Protein AF-A0A5N4DXA2-F1 (afdb_monomer)

Radius of gyration: 18.46 Å; Cα contacts (8 Å, |Δi|>4): 124; chains: 1; bounding box: 42×21×52 Å

Secondary structure (DSSP, 8-state):
-HHHH--TTSEEEHHHHHHHHHHHTHHHHHTT-GGGGT-S--HHHHHHHHHHTTT-SEEEHHHHHHHHTT--TTTTHHHHHHHHHHHHTPEES---TTT--SSEES--

Mean predicted aligned error: 4.67 Å

Structure (mmCIF, N/CA/C/O backbone):
data_AF-A0A5N4DXA2-F1
#
_entry.id   AF-A0A5N4DXA2-F1
#
loop_
_atom_site.group_PDB
_atom_site.id
_atom_site.type_symbol
_atom_site.label_atom_id
_atom_site.label_alt_id
_atom_site.label_comp_id
_atom_site.label_asym_id
_atom_site.label_entity_id
_atom_site.label_seq_id
_atom_site.pdbx_PDB_ins_code
_atom_site.Cartn_x
_atom_site.Cartn_y
_atom_site.Cartn_z
_atom_site.occupancy
_atom_site.B_iso_or_equiv
_atom_site.auth_seq_id
_atom_site.auth_comp_id
_atom_site.auth_asym_id
_atom_site.auth_atom_id
_atom_site.pdbx_PDB_model_num
ATOM 1 N N . LEU A 1 1 ? -7.668 -7.756 -0.611 1.00 87.31 1 LEU A N 1
ATOM 2 C CA . LEU A 1 1 ? -6.824 -7.215 0.480 1.00 87.31 1 LEU A CA 1
ATOM 3 C C . LEU A 1 1 ? -7.683 -6.768 1.654 1.00 87.31 1 LEU A C 1
ATOM 5 O O . LEU A 1 1 ? -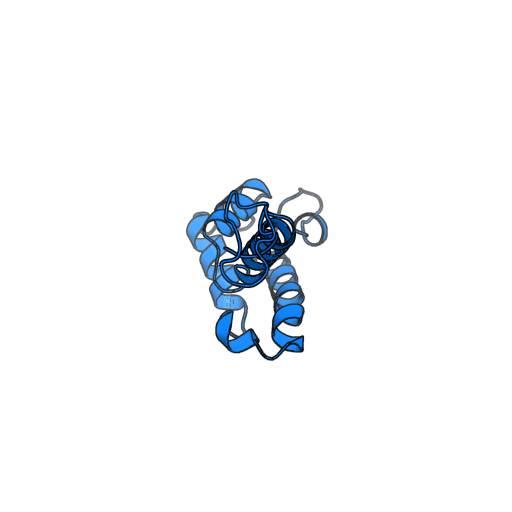7.889 -7.588 2.526 1.00 87.31 1 LEU A O 1
ATOM 9 N N . PHE A 1 2 ? -8.267 -5.562 1.669 1.00 93.38 2 PHE A N 1
ATOM 10 C CA . PHE A 1 2 ? -9.063 -5.097 2.824 1.00 93.38 2 PHE A CA 1
ATOM 11 C C . PHE A 1 2 ? -10.199 -6.058 3.225 1.00 93.38 2 PHE A C 1
ATOM 13 O O . PHE A 1 2 ? -10.338 -6.396 4.393 1.00 93.38 2 PHE A O 1
ATOM 20 N N . LYS A 1 3 ? -10.956 -6.568 2.245 1.00 92.69 3 LYS A N 1
ATOM 21 C CA . LYS A 1 3 ? -12.037 -7.542 2.478 1.00 92.69 3 LYS A CA 1
ATOM 22 C C . LYS A 1 3 ? -11.577 -8.868 3.100 1.00 92.69 3 LYS A C 1
ATOM 24 O O . LYS A 1 3 ? -12.397 -9.535 3.706 1.00 92.69 3 LYS A O 1
ATOM 29 N N . GLU A 1 4 ? -10.296 -9.227 2.977 1.00 92.38 4 GLU A N 1
ATOM 30 C CA . GLU A 1 4 ? -9.751 -10.466 3.558 1.00 92.38 4 GLU A CA 1
ATOM 31 C C . GLU A 1 4 ? -9.571 -10.363 5.076 1.00 92.38 4 GLU A C 1
ATOM 33 O O . GLU A 1 4 ? -9.547 -11.378 5.764 1.00 92.38 4 GLU A O 1
ATOM 38 N N . VAL A 1 5 ? -9.418 -9.140 5.596 1.00 93.50 5 VAL A N 1
ATOM 39 C CA . VAL A 1 5 ? -9.225 -8.889 7.032 1.00 93.50 5 VAL A CA 1
ATOM 40 C C . VAL A 1 5 ? -10.435 -8.236 7.690 1.00 93.50 5 VAL A C 1
ATOM 42 O O . VAL A 1 5 ? -10.525 -8.251 8.913 1.00 93.50 5 VAL A O 1
ATOM 45 N N . ALA A 1 6 ? -11.351 -7.662 6.904 1.00 92.38 6 ALA A N 1
ATOM 46 C CA . ALA A 1 6 ? -12.548 -7.003 7.407 1.00 92.38 6 ALA A CA 1
ATOM 47 C C . ALA A 1 6 ? -13.487 -7.995 8.112 1.00 92.38 6 ALA A C 1
ATOM 49 O O . ALA A 1 6 ? -13.600 -9.161 7.733 1.00 92.38 6 ALA A O 1
ATOM 50 N N . GLY A 1 7 ? -14.169 -7.519 9.153 1.00 86.69 7 GLY A N 1
ATOM 51 C CA . GLY A 1 7 ? -15.165 -8.297 9.879 1.00 86.69 7 GLY A CA 1
ATOM 52 C C . GLY A 1 7 ? -16.472 -8.484 9.093 1.00 86.69 7 GLY A C 1
ATOM 53 O O . GLY A 1 7 ? -16.624 -7.970 7.982 1.00 86.69 7 GLY A O 1
ATOM 54 N N . PRO A 1 8 ? -17.471 -9.161 9.691 1.00 85.31 8 PRO A N 1
ATOM 55 C CA . PRO A 1 8 ? -18.781 -9.394 9.071 1.00 85.31 8 PRO A CA 1
ATOM 56 C C . PRO A 1 8 ? -19.529 -8.118 8.651 1.00 85.31 8 PRO A C 1
ATOM 58 O O . PRO A 1 8 ? -20.432 -8.174 7.823 1.00 85.31 8 PRO A O 1
ATO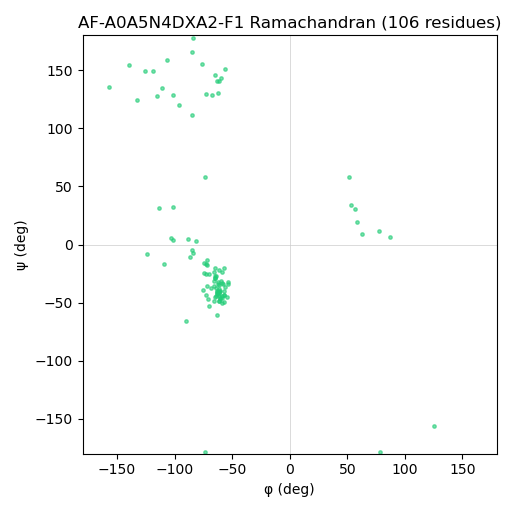M 61 N N . THR A 1 9 ? -19.168 -6.973 9.232 1.00 90.12 9 THR A N 1
ATOM 62 C CA . THR A 1 9 ? -19.742 -5.645 8.969 1.00 90.12 9 THR A CA 1
ATOM 63 C C . THR A 1 9 ? -19.060 -4.896 7.818 1.00 90.12 9 THR A C 1
ATOM 65 O O . THR A 1 9 ? -19.376 -3.733 7.596 1.00 90.12 9 THR A O 1
ATOM 68 N N . GLU A 1 10 ? -18.114 -5.522 7.105 1.00 91.00 10 GLU A N 1
ATOM 69 C CA . GLU A 1 10 ? -17.230 -4.873 6.115 1.00 91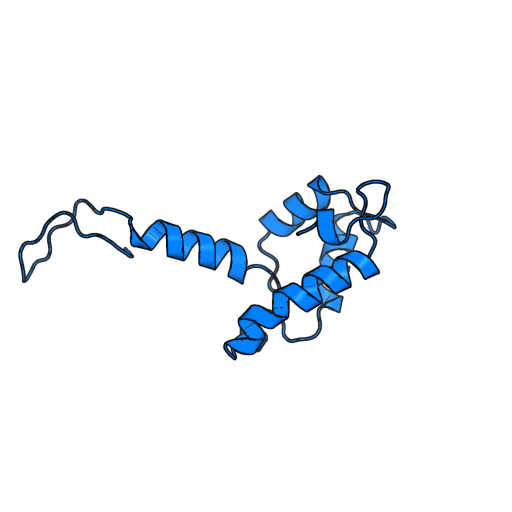.00 10 GLU A CA 1
ATOM 70 C C . GLU A 1 10 ? -16.380 -3.716 6.688 1.00 91.00 10 GLU A C 1
ATOM 72 O O . GLU A 1 10 ? -15.849 -2.885 5.944 1.00 91.00 10 GLU A O 1
ATOM 77 N N . MET A 1 11 ? -16.215 -3.686 8.012 1.00 95.88 11 MET A N 1
ATOM 78 C CA . MET A 1 11 ? -15.367 -2.744 8.743 1.00 95.88 11 MET A CA 1
ATOM 79 C C . MET A 1 11 ? -14.104 -3.451 9.249 1.00 95.88 11 MET A C 1
ATOM 81 O O . MET A 1 11 ? -14.057 -4.679 9.340 1.00 95.88 11 MET A O 1
ATOM 85 N N . CYS A 1 12 ? -13.060 -2.678 9.533 1.00 97.38 12 CYS A N 1
ATOM 86 C CA . CYS A 1 12 ? -11.751 -3.185 9.935 1.00 97.38 12 CYS A CA 1
ATOM 87 C C . CYS A 1 12 ? -11.239 -2.422 11.161 1.00 97.38 12 CYS A C 1
ATOM 89 O O . CYS A 1 12 ? -11.143 -1.194 11.125 1.00 97.38 12 CYS A O 1
ATOM 91 N N . ASP A 1 13 ? -10.911 -3.133 12.236 1.00 97.44 13 ASP A N 1
ATOM 92 C CA . ASP A 1 13 ? -10.283 -2.574 13.433 1.00 97.44 13 ASP A CA 1
ATOM 93 C C . ASP A 1 13 ? -8.746 -2.463 13.294 1.00 97.44 13 ASP A C 1
ATOM 95 O O . ASP A 1 13 ? -8.140 -2.837 12.283 1.00 97.44 13 ASP A O 1
ATOM 99 N N . GLN A 1 14 ? -8.081 -1.915 14.318 1.00 97.81 14 GLN A N 1
ATOM 100 C CA . GLN A 1 14 ? -6.620 -1.744 14.306 1.00 97.81 14 GLN A CA 1
ATOM 101 C C . GLN A 1 14 ? -5.863 -3.071 14.192 1.00 97.81 14 GLN A C 1
ATOM 103 O O . GLN A 1 14 ? -4.803 -3.122 13.566 1.00 97.81 14 GLN A O 1
ATOM 108 N N . ARG A 1 15 ? -6.385 -4.146 14.792 1.00 97.19 15 ARG A N 1
ATOM 109 C CA . ARG A 1 15 ? -5.745 -5.463 14.776 1.00 97.19 15 ARG A CA 1
ATOM 110 C C . ARG A 1 15 ? -5.833 -6.074 13.383 1.00 97.19 15 ARG A C 1
ATOM 112 O O . ARG A 1 15 ? -4.828 -6.562 12.874 1.00 97.19 15 ARG A O 1
ATOM 119 N N . GLN A 1 16 ? -7.008 -6.029 12.768 1.00 97.62 16 GLN A N 1
ATOM 120 C CA . GLN A 1 16 ? -7.265 -6.514 11.416 1.00 97.62 16 GLN A CA 1
ATOM 121 C C . GLN A 1 16 ? -6.421 -5.756 10.386 1.00 97.62 16 GLN A C 1
ATOM 123 O O . GLN A 1 16 ? -5.765 -6.380 9.549 1.00 97.62 16 GLN A O 1
ATOM 128 N N . LEU A 1 17 ? -6.343 -4.424 10.492 1.00 97.75 17 LEU A N 1
ATOM 129 C CA . LEU A 1 17 ? -5.453 -3.635 9.640 1.00 97.75 17 LEU A CA 1
ATOM 130 C C . LEU A 1 17 ? -3.983 -3.991 9.893 1.00 97.75 17 LEU A C 1
ATOM 132 O O . LEU A 1 17 ? -3.207 -4.109 8.949 1.00 97.75 17 LEU A O 1
ATOM 136 N N . GLY A 1 18 ? -3.600 -4.197 11.154 1.00 97.56 18 GLY A N 1
ATOM 137 C CA . GLY A 1 18 ? -2.254 -4.627 11.521 1.00 97.56 18 GLY A CA 1
ATOM 138 C C . GLY A 1 18 ? -1.847 -5.940 10.855 1.00 97.56 18 GLY A C 1
ATOM 139 O O . GLY A 1 18 ? -0.744 -6.015 10.322 1.00 97.56 18 GLY A O 1
ATOM 140 N N . LEU A 1 19 ? -2.741 -6.934 10.812 1.00 96.94 19 LEU A N 1
ATOM 141 C CA . LEU A 1 19 ? -2.510 -8.202 10.108 1.00 96.94 19 LEU A CA 1
ATOM 142 C C . LEU A 1 19 ? -2.287 -7.980 8.608 1.00 96.94 19 LEU A C 1
ATOM 144 O O . LEU A 1 19 ? -1.306 -8.467 8.054 1.00 96.94 19 LEU A O 1
ATOM 148 N N . LEU A 1 20 ? -3.139 -7.172 7.969 1.00 97.25 20 LEU A N 1
ATOM 149 C CA . LEU A 1 20 ? -2.995 -6.841 6.551 1.00 97.25 20 LEU A CA 1
ATOM 150 C C . LEU A 1 20 ? -1.629 -6.211 6.246 1.00 97.25 20 LEU A C 1
ATOM 152 O O . LEU A 1 20 ? -0.951 -6.620 5.305 1.00 97.25 20 LEU A O 1
ATOM 156 N N . LEU A 1 21 ? -1.239 -5.196 7.022 1.00 97.44 21 LEU A N 1
ATOM 157 C CA . LEU A 1 21 ? 0.014 -4.475 6.806 1.00 97.44 21 LEU A CA 1
ATOM 158 C C . LEU A 1 21 ? 1.227 -5.355 7.118 1.00 97.44 21 LEU A C 1
ATOM 160 O O . LEU A 1 21 ? 2.230 -5.290 6.408 1.00 97.44 21 LEU A O 1
ATOM 164 N N . HIS A 1 22 ? 1.132 -6.190 8.155 1.00 96.81 22 HIS A N 1
ATOM 165 C CA . HIS A 1 22 ? 2.173 -7.147 8.511 1.00 96.81 22 HIS A CA 1
ATOM 166 C C . HIS A 1 22 ? 2.424 -8.159 7.388 1.00 96.81 22 HIS A C 1
ATOM 168 O O . HIS A 1 22 ? 3.578 -8.479 7.100 1.00 96.81 22 HIS A O 1
ATOM 174 N N . ASP A 1 23 ? 1.374 -8.645 6.733 1.00 96.25 23 ASP A N 1
ATOM 175 C CA . ASP A 1 23 ? 1.520 -9.597 5.634 1.00 96.25 23 ASP A CA 1
ATOM 176 C C . ASP A 1 23 ? 2.004 -8.899 4.357 1.00 96.25 23 ASP A C 1
ATOM 178 O O . ASP A 1 23 ? 2.894 -9.403 3.668 1.00 96.25 23 ASP A O 1
ATOM 182 N N . ALA A 1 24 ? 1.507 -7.690 4.079 1.00 96.25 24 ALA A N 1
ATOM 183 C CA . ALA A 1 24 ? 1.938 -6.896 2.932 1.00 96.25 24 ALA A CA 1
ATOM 184 C C . ALA A 1 24 ? 3.438 -6.551 2.983 1.00 96.25 24 ALA A C 1
ATOM 186 O O . ALA A 1 24 ? 4.120 -6.631 1.960 1.00 96.25 24 ALA A O 1
ATOM 187 N N . ILE A 1 25 ? 3.979 -6.219 4.163 1.00 96.56 25 ILE A N 1
ATOM 188 C CA . ILE A 1 25 ? 5.395 -5.848 4.312 1.00 96.56 25 ILE A CA 1
ATOM 189 C C . ILE A 1 25 ? 6.352 -7.044 4.149 1.00 96.56 25 ILE A C 1
ATOM 191 O O . ILE A 1 25 ? 7.554 -6.849 3.949 1.00 96.56 25 ILE A O 1
ATOM 195 N N . GLN A 1 26 ? 5.855 -8.288 4.167 1.00 96.62 26 GLN A N 1
ATOM 196 C CA . GLN A 1 26 ? 6.709 -9.458 3.931 1.00 96.62 26 GLN A CA 1
ATOM 197 C C . GLN A 1 26 ? 7.278 -9.489 2.508 1.00 96.62 26 GLN A C 1
ATOM 199 O O . GLN A 1 26 ? 8.386 -9.985 2.318 1.00 96.62 26 GLN A O 1
ATOM 204 N N . ILE A 1 27 ? 6.576 -8.918 1.523 1.00 96.50 27 ILE A N 1
ATOM 205 C CA . ILE A 1 27 ? 7.037 -8.864 0.128 1.00 96.50 27 ILE A CA 1
ATOM 206 C C . ILE A 1 27 ? 8.336 -8.048 0.003 1.00 96.50 27 ILE A C 1
ATOM 208 O O . ILE A 1 27 ? 9.359 -8.631 -0.362 1.00 96.50 27 ILE A O 1
ATOM 212 N N . PRO A 1 28 ? 8.375 -6.746 0.354 1.00 96.88 28 PRO A N 1
ATOM 213 C CA . PRO A 1 28 ? 9.620 -5.983 0.299 1.00 96.88 28 PRO A CA 1
ATOM 214 C C . PRO A 1 28 ? 10.674 -6.497 1.289 1.00 96.88 28 PRO A C 1
ATOM 216 O O . PRO A 1 28 ? 11.871 -6.376 1.034 1.00 96.88 28 PRO A O 1
ATOM 219 N N . ARG A 1 29 ? 10.270 -7.124 2.402 1.00 96.69 29 ARG A N 1
ATOM 220 C CA . ARG A 1 29 ? 11.209 -7.794 3.312 1.00 96.69 29 ARG A CA 1
ATOM 221 C C . ARG A 1 29 ? 11.935 -8.957 2.655 1.00 96.69 29 ARG A C 1
ATOM 223 O O . ARG A 1 29 ? 13.144 -9.070 2.839 1.00 96.69 29 ARG A O 1
ATOM 230 N N . GLN A 1 30 ? 11.238 -9.778 1.876 1.00 97.12 30 GLN A N 1
ATOM 231 C CA . GLN A 1 30 ? 11.849 -10.893 1.157 1.00 97.12 30 GLN A CA 1
ATOM 232 C C . GLN A 1 30 ? 12.866 -10.419 0.107 1.00 97.12 30 GLN A C 1
ATOM 234 O O . GLN A 1 30 ? 13.823 -11.132 -0.184 1.00 97.12 30 GLN A O 1
ATOM 239 N N . LEU A 1 31 ? 12.690 -9.204 -0.416 1.00 96.56 31 LEU A N 1
ATOM 240 C CA . LEU A 1 31 ? 13.613 -8.555 -1.350 1.00 96.56 31 LEU A CA 1
ATOM 241 C C . LEU A 1 31 ? 14.771 -7.817 -0.651 1.00 96.56 31 LEU A C 1
ATOM 243 O O . LEU A 1 31 ? 15.659 -7.301 -1.319 1.00 96.56 31 LEU A O 1
ATOM 247 N N . GLY A 1 32 ? 14.782 -7.759 0.685 1.00 97.00 32 GLY A N 1
ATOM 248 C CA . GLY A 1 32 ? 15.784 -7.014 1.453 1.00 97.00 32 GLY A CA 1
ATOM 249 C C . GLY A 1 32 ? 15.557 -5.498 1.493 1.00 97.00 32 GLY A C 1
ATOM 250 O O . GLY A 1 32 ? 16.422 -4.766 1.966 1.00 97.00 32 GLY A O 1
ATOM 251 N N . GLU A 1 33 ? 14.394 -5.011 1.059 1.00 96.56 33 GLU A N 1
ATOM 252 C CA . GLU A 1 33 ? 14.092 -3.578 0.937 1.00 96.56 33 GLU A CA 1
ATOM 253 C C . GLU A 1 33 ? 13.227 -3.029 2.083 1.00 96.56 33 GLU A C 1
ATOM 255 O O . GLU A 1 33 ? 12.876 -1.853 2.094 1.00 96.56 33 GLU A O 1
ATOM 260 N N . VAL A 1 34 ? 12.892 -3.839 3.094 1.00 96.44 34 VAL A N 1
ATOM 261 C CA . VAL A 1 34 ? 11.974 -3.447 4.189 1.00 96.44 34 VAL A CA 1
ATOM 262 C C . VAL A 1 34 ? 12.363 -2.151 4.910 1.00 96.44 34 VAL A C 1
ATOM 264 O O . VAL A 1 34 ? 11.490 -1.395 5.335 1.00 96.44 34 VAL A O 1
ATOM 267 N N . ALA A 1 35 ? 13.661 -1.858 5.024 1.00 95.06 35 ALA A N 1
ATOM 268 C CA . ALA A 1 35 ? 14.148 -0.624 5.639 1.00 95.06 35 ALA A CA 1
ATOM 269 C C . ALA A 1 35 ? 13.690 0.631 4.875 1.00 95.06 35 ALA A C 1
ATOM 271 O O . ALA A 1 35 ? 13.419 1.657 5.496 1.00 95.06 35 ALA A O 1
ATOM 272 N N . ALA A 1 36 ? 13.533 0.535 3.551 1.00 94.19 36 ALA A N 1
ATOM 273 C CA . ALA A 1 36 ? 13.005 1.612 2.725 1.00 94.19 36 ALA A CA 1
ATOM 274 C C . ALA A 1 36 ? 11.497 1.818 2.920 1.00 94.19 36 ALA A C 1
ATOM 276 O O . ALA A 1 36 ? 11.003 2.885 2.589 1.00 94.19 36 ALA A O 1
ATOM 277 N N . PHE A 1 37 ? 10.762 0.859 3.493 1.00 95.62 37 PHE A N 1
ATOM 278 C CA . PHE A 1 37 ? 9.297 0.893 3.613 1.00 95.62 37 PHE A CA 1
ATOM 279 C C . PHE A 1 37 ? 8.807 1.009 5.066 1.00 95.62 37 PHE A C 1
ATOM 281 O O . PHE A 1 37 ? 7.742 0.518 5.425 1.00 95.62 37 PHE A O 1
ATOM 288 N N . GLY A 1 38 ? 9.581 1.679 5.926 1.00 90.12 38 GLY A N 1
ATOM 289 C CA . GLY A 1 38 ? 9.201 1.925 7.324 1.00 90.12 38 GLY A CA 1
ATOM 290 C C . GLY A 1 38 ? 9.586 0.808 8.300 1.00 90.12 38 GLY A C 1
ATOM 291 O O . GLY A 1 38 ? 9.259 0.894 9.482 1.00 90.12 38 GLY A O 1
ATOM 292 N N . GLY A 1 39 ? 10.330 -0.201 7.838 1.00 93.62 39 GLY A N 1
ATOM 293 C CA . GLY A 1 39 ? 10.794 -1.308 8.670 1.00 93.62 39 GLY A CA 1
ATOM 294 C C . GLY A 1 39 ? 9.712 -2.356 8.948 1.00 93.62 39 GLY A C 1
ATOM 295 O O . GLY A 1 39 ? 8.587 -2.276 8.467 1.00 93.62 39 GLY A O 1
ATOM 296 N N . SER A 1 40 ? 10.063 -3.379 9.732 1.00 91.31 40 SER A N 1
ATOM 297 C CA . SER A 1 40 ? 9.157 -4.504 10.020 1.00 91.31 40 SER A CA 1
ATOM 298 C C . SER A 1 40 ? 8.031 -4.158 11.001 1.00 91.31 40 SER A C 1
ATOM 300 O O . SER A 1 40 ? 7.081 -4.926 11.128 1.00 91.31 40 SER A O 1
ATOM 302 N N . ASN A 1 41 ? 8.141 -3.044 11.735 1.00 94.25 41 ASN A N 1
ATOM 303 C CA . ASN A 1 41 ? 7.111 -2.632 12.684 1.00 94.25 41 ASN A CA 1
ATOM 304 C C . ASN A 1 41 ? 6.005 -1.845 11.967 1.00 94.25 41 ASN A C 1
ATOM 306 O O . ASN A 1 41 ? 6.213 -0.706 11.551 1.00 94.25 41 ASN A O 1
ATOM 310 N N . ILE A 1 42 ? 4.812 -2.434 11.885 1.00 96.75 42 ILE A N 1
ATOM 311 C CA . ILE A 1 42 ? 3.652 -1.836 11.215 1.00 96.75 42 ILE A CA 1
ATOM 312 C C . ILE A 1 42 ? 2.823 -0.909 12.111 1.00 96.75 42 ILE A C 1
ATOM 314 O O . ILE A 1 42 ? 1.973 -0.175 11.604 1.00 96.75 42 ILE A O 1
ATOM 318 N N . GLU A 1 43 ? 3.067 -0.885 13.425 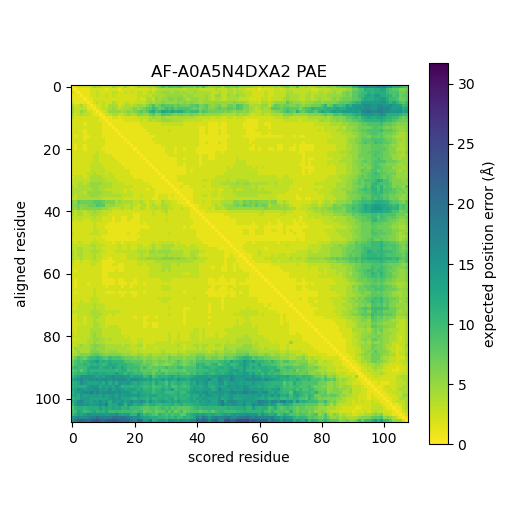1.00 96.94 43 GLU A N 1
ATOM 319 C CA . GLU A 1 43 ? 2.259 -0.114 14.379 1.00 96.94 43 GLU A CA 1
ATOM 320 C C . GLU A 1 43 ? 2.182 1.387 14.057 1.00 96.94 43 GLU A C 1
ATOM 322 O O . GLU A 1 43 ? 1.087 1.952 14.162 1.00 96.94 43 GLU A O 1
ATOM 327 N N . PRO A 1 44 ? 3.267 2.067 13.620 1.00 97.50 44 PRO A N 1
ATOM 328 C CA . PRO A 1 44 ? 3.178 3.471 13.225 1.00 97.50 44 PRO A CA 1
ATOM 329 C C . PRO A 1 44 ? 2.235 3.687 12.035 1.00 97.50 44 PRO A C 1
ATOM 331 O O . PRO A 1 44 ? 1.537 4.698 11.980 1.00 97.50 44 PRO A O 1
ATOM 334 N N . SER A 1 45 ? 2.170 2.724 11.110 1.00 97.56 45 SER A N 1
ATOM 335 C CA . SER A 1 45 ? 1.295 2.794 9.934 1.00 97.56 45 SER A CA 1
ATOM 336 C C . SER A 1 45 ? -0.171 2.581 10.303 1.00 97.56 45 SER A C 1
ATOM 338 O O . SER A 1 45 ? -1.023 3.352 9.864 1.00 97.56 45 SER A O 1
ATOM 340 N N . VAL A 1 46 ? -0.463 1.602 11.168 1.00 98.06 46 VAL A N 1
ATOM 341 C CA . VAL A 1 46 ? -1.817 1.393 11.713 1.00 98.06 46 VAL A CA 1
ATOM 342 C C . VAL A 1 46 ? -2.283 2.648 12.443 1.00 98.06 46 VAL A C 1
ATOM 344 O O . VAL A 1 46 ? -3.352 3.180 12.150 1.00 98.06 46 VAL A O 1
ATOM 347 N N . ARG A 1 47 ? -1.449 3.181 13.342 1.00 98.00 47 ARG A N 1
ATOM 348 C CA . ARG A 1 47 ? -1.763 4.396 14.100 1.00 98.00 47 ARG A CA 1
ATOM 349 C C . ARG A 1 47 ? -2.018 5.587 13.181 1.00 98.00 47 ARG A C 1
ATOM 351 O O . ARG A 1 47 ? -2.992 6.301 13.390 1.00 98.00 47 ARG A O 1
ATOM 358 N N . SER A 1 48 ? -1.186 5.774 12.156 1.00 97.88 48 SER A N 1
ATOM 359 C CA . SER A 1 48 ? -1.362 6.833 11.158 1.00 97.88 48 SER A CA 1
ATOM 360 C C . SER A 1 48 ? -2.712 6.723 10.439 1.00 97.88 48 SER A C 1
ATOM 362 O O . SER A 1 48 ? -3.430 7.718 10.346 1.00 97.88 48 SER A O 1
ATOM 364 N N . CYS A 1 49 ? -3.099 5.521 10.001 1.00 98.00 49 CYS A N 1
ATOM 365 C CA . CYS A 1 49 ? -4.384 5.291 9.338 1.00 98.00 49 CYS A CA 1
ATOM 366 C C . CYS A 1 49 ? -5.572 5.645 10.244 1.00 98.00 49 CYS A C 1
ATOM 368 O O . CYS A 1 49 ? -6.489 6.357 9.834 1.00 98.00 49 CYS A O 1
ATOM 370 N N . PHE A 1 50 ? -5.540 5.215 11.505 1.00 98.25 50 PHE A N 1
ATOM 371 C CA . PHE A 1 50 ? -6.623 5.478 12.453 1.00 98.25 50 PHE A CA 1
ATOM 372 C C . PHE A 1 50 ? -6.684 6.940 12.904 1.00 98.25 50 PHE A C 1
ATOM 374 O O . PHE A 1 50 ? -7.775 7.493 13.040 1.00 98.25 50 PHE A O 1
ATOM 381 N N . GLN A 1 51 ? -5.537 7.607 13.056 1.00 97.69 51 GLN A N 1
ATOM 382 C CA . GLN A 1 51 ? -5.481 9.039 13.360 1.00 97.69 51 GLN A CA 1
ATOM 383 C C . GLN A 1 51 ? -6.127 9.885 12.259 1.00 97.69 51 GLN A C 1
ATOM 385 O O . GLN A 1 51 ? -6.862 10.819 12.571 1.00 97.69 51 GLN A O 1
ATOM 390 N N . GLN A 1 52 ? -5.924 9.536 10.984 1.00 96.38 52 GLN A N 1
ATOM 391 C CA . GLN A 1 52 ? -6.589 10.223 9.869 1.00 96.38 52 GLN A CA 1
ATOM 392 C C . GLN A 1 52 ? -8.106 10.021 9.846 1.00 96.38 52 GLN A C 1
ATOM 394 O O . GLN A 1 52 ? -8.834 10.861 9.325 1.00 96.38 52 GLN A O 1
ATOM 399 N N . ASN A 1 53 ? -8.584 8.942 10.460 1.00 96.88 53 ASN A N 1
ATOM 400 C CA . ASN A 1 53 ? -9.998 8.603 10.565 1.00 96.88 53 ASN A CA 1
ATOM 401 C C . ASN A 1 53 ? -10.579 8.958 11.942 1.00 96.88 53 ASN A C 1
ATOM 403 O O . ASN A 1 53 ? -11.483 8.286 12.435 1.00 96.88 53 ASN A O 1
ATOM 407 N N . ASN A 1 54 ? -10.070 10.025 12.570 1.00 96.50 54 ASN A N 1
ATOM 408 C CA . ASN A 1 54 ? -10.527 10.551 13.862 1.00 96.50 54 ASN A CA 1
ATOM 409 C C . ASN A 1 54 ? -10.494 9.527 15.011 1.00 96.50 54 ASN A C 1
ATOM 411 O O . ASN A 1 54 ? -11.304 9.605 15.932 1.00 96.50 54 ASN A O 1
ATOM 415 N N . ASN A 1 55 ? -9.567 8.566 14.966 1.00 96.44 55 ASN A N 1
ATOM 416 C CA . ASN A 1 55 ? -9.422 7.490 15.952 1.00 96.44 55 ASN A CA 1
ATOM 417 C C . ASN A 1 55 ? -10.722 6.703 16.201 1.00 96.44 55 ASN A C 1
ATOM 419 O O . ASN A 1 55 ? -10.978 6.260 17.322 1.00 96.44 55 ASN A O 1
ATOM 423 N N . LYS A 1 56 ? -11.547 6.528 15.162 1.00 95.75 56 LYS A N 1
ATOM 424 C CA . LYS A 1 56 ? -12.692 5.611 15.209 1.00 95.75 56 LYS A CA 1
ATOM 425 C C . LYS A 1 56 ? -12.229 4.195 15.584 1.00 95.75 56 LYS A C 1
ATOM 427 O O . LYS A 1 56 ? -11.105 3.825 15.255 1.00 95.75 56 LYS A O 1
ATOM 432 N N . PRO A 1 57 ? -13.073 3.384 16.239 1.00 96.06 57 PRO A N 1
ATOM 433 C CA . PRO A 1 57 ? -12.711 2.009 16.591 1.00 96.06 57 PRO A CA 1
ATOM 434 C C . PRO A 1 57 ? -12.504 1.116 15.359 1.00 96.06 57 PRO A C 1
ATOM 436 O O . PRO A 1 57 ? -11.690 0.199 15.400 1.00 96.06 57 PRO A O 1
ATOM 439 N N . GLU A 1 58 ? -13.198 1.418 14.262 1.00 97.25 58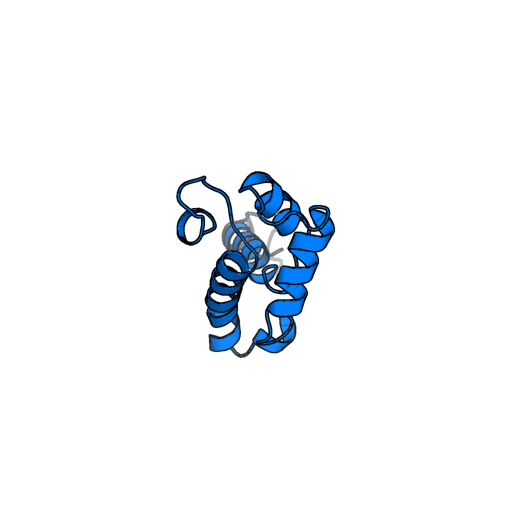 GLU A N 1
ATOM 440 C CA . GLU A 1 58 ? -13.129 0.686 13.002 1.00 97.25 58 GLU A CA 1
ATOM 441 C C . GLU A 1 58 ? -13.151 1.662 11.820 1.00 97.25 58 GLU A C 1
ATOM 443 O O . GLU A 1 58 ? -13.692 2.770 11.922 1.00 97.25 58 GLU A O 1
ATOM 448 N N . ILE A 1 59 ? -12.589 1.231 10.693 1.00 97.38 59 ILE A N 1
ATOM 449 C CA . ILE A 1 59 ? -12.592 1.959 9.423 1.00 97.38 59 ILE A CA 1
ATOM 450 C C . ILE A 1 59 ? -13.311 1.156 8.340 1.00 97.38 59 ILE A C 1
ATOM 452 O O . ILE A 1 59 ? -13.289 -0.074 8.330 1.00 97.38 59 ILE A O 1
ATOM 456 N N . SER A 1 60 ? -13.924 1.863 7.402 1.00 97.00 60 SER A N 1
ATOM 457 C CA . SER A 1 60 ? -14.512 1.309 6.183 1.00 97.00 60 SER A CA 1
ATOM 458 C C . SER A 1 60 ? -13.473 1.152 5.068 1.00 97.00 60 SER A C 1
ATOM 460 O O . SER A 1 60 ? -12.402 1.766 5.081 1.00 97.00 60 SER A O 1
ATOM 462 N N . VAL A 1 61 ? -13.819 0.395 4.022 1.00 96.88 6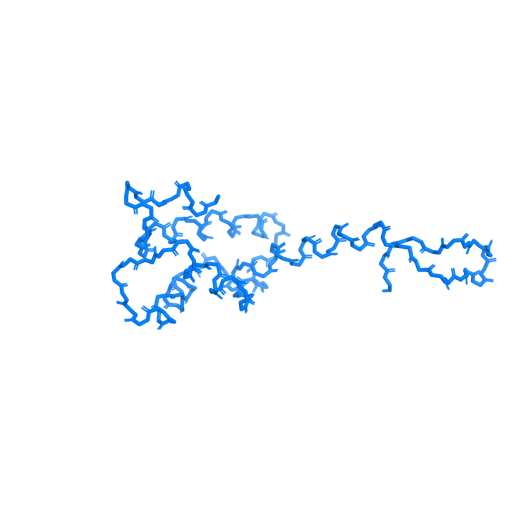1 VAL A N 1
ATOM 463 C CA . VAL A 1 61 ? -12.966 0.263 2.826 1.00 96.88 61 VAL A CA 1
ATOM 464 C C . VAL A 1 61 ? -12.663 1.612 2.162 1.00 96.88 61 VAL A C 1
ATOM 466 O O . VAL A 1 61 ? -11.573 1.806 1.629 1.00 96.88 61 VAL A O 1
ATOM 469 N N . LYS A 1 62 ? -13.606 2.562 2.203 1.00 96.75 62 LYS A N 1
ATOM 470 C CA . LYS A 1 62 ? -13.426 3.893 1.614 1.00 96.75 62 LYS A CA 1
ATOM 471 C C . LYS A 1 62 ? -12.341 4.672 2.357 1.00 96.75 62 LYS A C 1
ATOM 473 O O . LYS A 1 62 ? -11.429 5.188 1.726 1.00 96.75 62 LYS A O 1
ATOM 478 N N . GLU A 1 63 ? -12.419 4.689 3.683 1.00 97.62 63 GLU A N 1
ATOM 479 C CA . GLU A 1 63 ? -11.443 5.342 4.561 1.00 97.62 63 GLU A CA 1
ATOM 480 C C . GLU A 1 63 ? -10.044 4.724 4.416 1.00 97.62 63 GLU A C 1
ATOM 482 O O . GLU A 1 63 ? -9.045 5.440 4.357 1.00 97.62 63 GLU A O 1
ATOM 487 N N . PHE A 1 64 ? -9.966 3.399 4.260 1.00 97.38 64 PHE A N 1
ATOM 488 C CA . PHE A 1 64 ? -8.713 2.716 3.942 1.00 97.38 64 PHE A CA 1
ATOM 489 C C . PHE A 1 64 ? -8.145 3.120 2.571 1.00 97.38 64 PHE A C 1
ATOM 491 O O . PHE A 1 64 ? -6.946 3.371 2.450 1.00 97.38 64 PHE A O 1
ATOM 498 N N . ILE A 1 65 ? -8.983 3.204 1.530 1.00 96.94 65 ILE A N 1
ATOM 499 C CA . ILE A 1 65 ? -8.555 3.646 0.192 1.00 96.94 65 ILE A CA 1
ATOM 500 C C . ILE A 1 65 ? -8.072 5.098 0.228 1.00 96.94 65 ILE A C 1
ATOM 502 O O . ILE A 1 65 ? -7.059 5.416 -0.395 1.00 96.94 65 ILE A O 1
ATOM 506 N N . ASP A 1 66 ? -8.767 5.970 0.955 1.00 97.75 66 ASP A N 1
ATOM 507 C CA . ASP A 1 66 ? -8.371 7.369 1.097 1.00 97.75 66 ASP A CA 1
ATOM 508 C C . ASP A 1 66 ? -7.013 7.497 1.812 1.00 97.75 66 ASP A C 1
ATOM 510 O O . ASP A 1 66 ? -6.173 8.275 1.364 1.00 97.75 66 ASP A O 1
ATOM 514 N N . TRP A 1 67 ? -6.725 6.655 2.813 1.00 97.56 67 TRP A N 1
ATOM 515 C CA . TRP A 1 67 ? -5.384 6.546 3.406 1.00 97.56 67 TRP A CA 1
ATOM 516 C C . TRP A 1 67 ? -4.335 6.015 2.411 1.00 97.56 67 TRP A C 1
ATOM 518 O O . TRP A 1 67 ? -3.259 6.594 2.282 1.00 97.56 67 TRP A O 1
ATOM 528 N N . MET A 1 68 ? -4.646 4.962 1.646 1.00 97.31 68 MET A N 1
ATOM 529 C CA . MET A 1 68 ? -3.741 4.392 0.631 1.00 97.31 68 MET A CA 1
ATOM 530 C C . MET A 1 68 ? -3.353 5.392 -0.467 1.00 97.31 68 MET A C 1
ATOM 532 O O . MET A 1 68 ? -2.242 5.324 -0.991 1.00 97.31 68 MET A O 1
ATOM 536 N N . ARG A 1 69 ? -4.242 6.332 -0.814 1.00 96.69 69 ARG A N 1
ATOM 537 C CA . ARG A 1 69 ? -3.969 7.402 -1.793 1.00 96.69 69 ARG A CA 1
ATOM 538 C C . ARG A 1 69 ? -2.891 8.381 -1.343 1.00 96.69 69 ARG A C 1
ATOM 540 O O . ARG A 1 69 ? -2.314 9.053 -2.189 1.00 96.69 69 ARG A O 1
ATOM 547 N N . LEU A 1 70 ? -2.616 8.453 -0.044 1.00 97.12 70 LEU A N 1
ATOM 548 C CA . LEU A 1 70 ? -1.509 9.238 0.498 1.00 97.12 70 LEU A CA 1
ATOM 549 C C . LEU A 1 70 ? -0.168 8.503 0.402 1.00 97.12 70 LEU A C 1
ATOM 551 O O . LEU A 1 70 ? 0.834 9.026 0.876 1.00 97.12 70 LEU A O 1
ATOM 555 N N . GLU A 1 71 ? -0.159 7.306 -0.193 1.00 96.75 71 GLU A N 1
ATOM 556 C CA . GLU A 1 71 ? 1.026 6.476 -0.396 1.00 96.75 71 GLU A CA 1
ATOM 557 C C . GLU A 1 71 ? 1.833 6.276 0.902 1.00 96.75 71 GLU A C 1
ATOM 559 O O . GLU A 1 71 ? 3.010 6.633 0.974 1.00 96.75 71 GLU A O 1
ATOM 564 N N . PRO A 1 72 ? 1.219 5.714 1.962 1.00 96.88 72 PRO A N 1
ATOM 565 C CA . PRO A 1 72 ? 1.896 5.541 3.240 1.00 96.88 72 PRO A CA 1
ATOM 566 C C . PRO A 1 72 ? 3.133 4.654 3.072 1.00 96.88 72 PRO A C 1
ATOM 568 O O . PRO A 1 72 ? 3.111 3.681 2.317 1.00 96.88 72 PRO A O 1
ATOM 571 N N . GLN A 1 73 ? 4.207 4.963 3.804 1.00 95.88 73 GLN A N 1
ATOM 572 C CA . GLN A 1 73 ? 5.535 4.370 3.584 1.00 95.88 73 GLN A CA 1
ATOM 573 C C . GLN A 1 73 ? 5.552 2.831 3.588 1.00 95.88 73 GLN A C 1
ATOM 575 O O . GLN A 1 73 ? 6.302 2.223 2.832 1.00 95.88 73 GLN A O 1
ATOM 580 N N . SER A 1 74 ? 4.707 2.193 4.399 1.00 95.75 74 SER A N 1
ATOM 581 C CA . SER A 1 74 ? 4.580 0.729 4.474 1.00 95.75 74 SER A CA 1
ATOM 582 C C . SER A 1 74 ? 3.901 0.088 3.261 1.00 95.75 74 SER A C 1
ATOM 584 O O . SER A 1 74 ? 4.049 -1.112 3.040 1.00 95.75 74 SER A O 1
ATOM 586 N N . MET A 1 75 ? 3.180 0.872 2.456 1.00 97.06 75 MET A N 1
ATOM 587 C CA . MET A 1 75 ? 2.402 0.393 1.312 1.00 97.06 75 MET A CA 1
ATOM 588 C C . MET A 1 75 ? 2.769 1.055 -0.017 1.00 97.06 75 MET A C 1
ATOM 590 O O . MET A 1 75 ? 2.296 0.585 -1.046 1.00 97.06 75 MET A O 1
ATOM 594 N N . VAL A 1 76 ? 3.609 2.099 -0.035 1.00 97.25 76 VAL A N 1
ATOM 595 C CA . VAL A 1 76 ? 3.995 2.838 -1.258 1.00 97.25 76 VAL A CA 1
ATOM 596 C C . VAL A 1 76 ? 4.666 1.961 -2.323 1.00 97.25 76 VAL A C 1
ATOM 598 O O . VAL A 1 76 ? 4.567 2.252 -3.513 1.00 97.25 76 VAL A O 1
ATOM 601 N N . TRP A 1 77 ? 5.272 0.836 -1.935 1.00 96.69 77 TRP A N 1
ATOM 602 C CA . TRP A 1 77 ? 5.836 -0.138 -2.875 1.00 96.69 77 TRP A CA 1
ATOM 603 C C . TRP A 1 77 ? 4.791 -0.695 -3.853 1.00 96.69 77 TRP A C 1
ATOM 605 O O . TRP A 1 77 ? 5.110 -0.951 -5.010 1.00 96.69 77 TRP A O 1
ATOM 615 N N . LEU A 1 78 ? 3.535 -0.848 -3.426 1.00 96.31 78 LEU A N 1
ATOM 616 C CA . LEU A 1 78 ? 2.469 -1.423 -4.245 1.00 96.31 78 LEU A CA 1
ATOM 617 C C . LEU A 1 78 ? 2.034 -0.498 -5.403 1.00 96.31 78 LEU A C 1
ATOM 619 O O . LEU A 1 78 ? 2.048 -0.948 -6.552 1.00 96.31 78 LEU A O 1
ATOM 623 N N . PRO A 1 79 ? 1.672 0.785 -5.178 1.00 95.69 79 PRO A N 1
ATOM 624 C CA . PRO A 1 79 ? 1.394 1.703 -6.277 1.00 95.69 79 PRO A CA 1
ATOM 625 C C . PRO A 1 79 ? 2.641 1.995 -7.122 1.00 95.69 79 PRO A C 1
ATOM 627 O O . PRO A 1 79 ? 2.509 2.166 -8.335 1.00 95.69 79 PRO A O 1
ATOM 630 N N . VAL A 1 80 ? 3.849 1.996 -6.538 1.00 94.38 80 VAL A N 1
ATOM 631 C CA . VAL A 1 80 ? 5.102 2.086 -7.310 1.00 94.38 80 VAL A CA 1
ATOM 632 C C . VAL A 1 80 ? 5.240 0.896 -8.256 1.00 94.38 80 VAL A C 1
ATOM 634 O O . VAL A 1 80 ? 5.459 1.108 -9.446 1.00 94.38 80 VAL A O 1
ATOM 637 N N . LEU A 1 81 ? 5.035 -0.334 -7.778 1.00 94.69 81 LEU A N 1
ATOM 638 C CA . LEU A 1 81 ? 5.075 -1.542 -8.605 1.00 94.69 81 LEU A CA 1
ATOM 639 C C . LEU A 1 81 ? 4.072 -1.464 -9.762 1.00 94.69 81 LEU A C 1
ATOM 641 O O . LEU A 1 81 ? 4.419 -1.767 -10.901 1.00 94.69 81 LEU A O 1
ATOM 645 N N . HIS A 1 82 ? 2.852 -0.990 -9.499 1.00 94.12 82 HIS A N 1
ATOM 646 C CA . HIS A 1 82 ? 1.860 -0.777 -10.552 1.00 94.12 82 HIS A CA 1
ATOM 647 C C . HIS A 1 82 ? 2.331 0.248 -11.598 1.00 94.12 82 HIS A C 1
ATOM 649 O O . HIS A 1 82 ? 2.168 0.023 -12.797 1.00 94.12 82 HIS A O 1
ATOM 655 N N . ARG A 1 83 ? 2.943 1.367 -11.178 1.00 93.81 83 ARG A N 1
ATOM 656 C CA . ARG A 1 83 ? 3.519 2.352 -12.113 1.00 93.81 83 ARG A CA 1
ATOM 657 C C . ARG A 1 83 ? 4.661 1.766 -12.936 1.00 93.81 83 ARG A C 1
ATOM 659 O O . ARG A 1 83 ? 4.731 2.037 -14.130 1.00 93.81 83 ARG A O 1
ATOM 666 N N . VAL A 1 84 ? 5.528 0.969 -12.313 1.00 92.31 84 VAL A N 1
ATOM 667 C CA . VAL A 1 84 ? 6.646 0.295 -12.986 1.00 92.31 84 VAL A CA 1
ATOM 668 C C . VAL A 1 84 ? 6.119 -0.664 -14.055 1.00 92.31 84 VAL A C 1
ATOM 670 O O . VAL A 1 84 ? 6.529 -0.564 -15.208 1.00 92.31 84 VAL A O 1
ATOM 673 N N . ALA A 1 85 ? 5.144 -1.509 -13.713 1.00 92.56 85 ALA A N 1
ATOM 674 C CA . ALA A 1 85 ? 4.509 -2.423 -14.663 1.00 92.56 85 ALA A CA 1
ATOM 675 C C . ALA A 1 85 ? 3.810 -1.67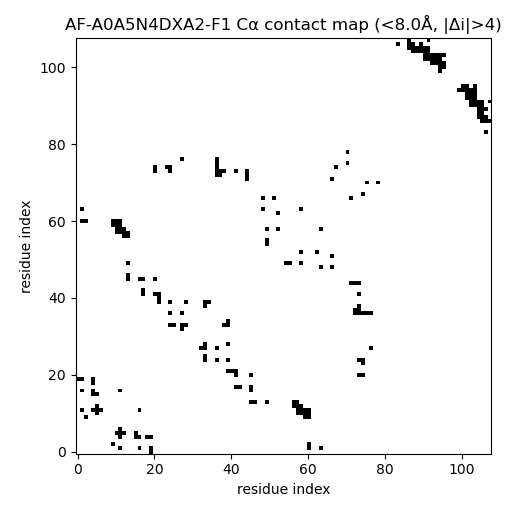8 -15.817 1.00 92.56 85 ALA A C 1
ATOM 677 O O . ALA A 1 85 ? 3.915 -2.069 -16.977 1.00 92.56 85 ALA A O 1
ATOM 678 N N . ALA A 1 86 ? 3.129 -0.564 -15.528 1.00 90.75 86 ALA A N 1
ATOM 679 C CA . ALA A 1 86 ? 2.497 0.253 -16.564 1.00 90.75 86 ALA A CA 1
ATOM 680 C C . ALA A 1 86 ? 3.524 0.918 -17.503 1.00 90.75 86 ALA A C 1
ATOM 682 O O . ALA A 1 86 ? 3.272 1.053 -18.700 1.00 90.75 86 ALA A O 1
ATOM 683 N N . ALA A 1 87 ? 4.680 1.328 -16.974 1.00 91.44 87 ALA A N 1
ATOM 684 C CA . ALA A 1 87 ? 5.743 1.952 -17.754 1.00 91.44 87 ALA A CA 1
ATOM 685 C C . ALA A 1 87 ? 6.482 0.960 -18.668 1.00 91.44 87 ALA A C 1
ATOM 687 O O . ALA A 1 87 ? 6.985 1.371 -19.709 1.00 91.44 87 ALA A O 1
ATOM 688 N N . GLU A 1 88 ? 6.506 -0.334 -18.340 1.00 90.75 88 GLU A N 1
ATOM 689 C CA . GLU A 1 88 ? 7.191 -1.368 -19.132 1.00 90.75 88 GLU A CA 1
ATOM 690 C C . GLU A 1 88 ? 6.718 -1.419 -20.595 1.00 90.75 88 GLU A C 1
ATOM 692 O O . GLU A 1 88 ? 7.512 -1.611 -21.512 1.00 90.75 88 GLU A O 1
ATOM 697 N N . THR A 1 89 ? 5.426 -1.185 -20.833 1.00 90.62 89 THR A N 1
ATOM 698 C CA . THR A 1 89 ? 4.830 -1.217 -22.181 1.00 90.62 89 THR A CA 1
ATOM 699 C C . THR A 1 89 ? 4.571 0.174 -22.763 1.00 90.62 89 THR A C 1
ATOM 701 O O . THR A 1 89 ? 3.996 0.303 -23.851 1.00 90.62 89 THR A O 1
ATOM 704 N N . ALA A 1 90 ? 4.999 1.232 -22.068 1.00 90.44 90 ALA A N 1
ATOM 705 C CA . ALA A 1 90 ? 4.777 2.600 -22.504 1.00 90.44 90 ALA A CA 1
ATOM 706 C C . ALA A 1 90 ? 5.574 2.894 -23.779 1.00 90.44 90 ALA A C 1
ATOM 708 O O . ALA A 1 90 ? 6.777 2.655 -23.853 1.00 90.44 90 ALA A O 1
ATOM 709 N N . LYS A 1 91 ? 4.884 3.427 -24.793 1.00 91.06 91 LYS A N 1
ATOM 710 C CA . LYS A 1 91 ? 5.485 3.830 -26.068 1.00 91.06 91 LYS A CA 1
ATOM 711 C C . LYS A 1 91 ? 5.788 5.319 -26.048 1.00 91.06 91 LYS A C 1
ATOM 713 O O . LYS A 1 91 ? 4.877 6.142 -25.967 1.00 91.06 91 LYS A O 1
ATOM 718 N N . HIS A 1 92 ? 7.056 5.658 -26.213 1.00 90.50 92 HIS A N 1
ATOM 719 C CA . HIS A 1 92 ? 7.531 7.027 -26.356 1.00 90.50 92 HIS A CA 1
ATOM 720 C C . HIS A 1 92 ? 7.793 7.302 -27.831 1.00 90.50 92 HIS A C 1
ATOM 722 O O . HIS A 1 92 ? 8.508 6.548 -28.492 1.00 90.50 92 HIS A O 1
ATOM 728 N N . GLN A 1 93 ? 7.241 8.402 -28.352 1.00 91.44 93 GLN A N 1
ATOM 729 C CA . GLN A 1 93 ? 7.504 8.886 -29.715 1.00 91.44 93 GLN A CA 1
ATOM 730 C C . GLN A 1 93 ? 8.908 9.509 -29.805 1.00 91.44 93 GLN A C 1
ATOM 732 O O . GLN A 1 93 ? 9.087 10.685 -30.110 1.00 91.44 93 GLN A O 1
ATOM 737 N N . ALA A 1 94 ? 9.909 8.704 -29.465 1.00 90.06 94 ALA A N 1
ATOM 738 C CA . ALA A 1 94 ? 11.321 9.014 -29.463 1.00 90.06 94 ALA A CA 1
ATOM 739 C C . ALA A 1 94 ? 12.048 7.969 -30.314 1.00 90.06 94 ALA A C 1
ATOM 741 O O . ALA A 1 94 ? 11.619 6.820 -30.417 1.00 90.06 94 ALA A O 1
ATOM 742 N N . LYS A 1 95 ? 13.150 8.390 -30.936 1.00 92.56 95 LYS A N 1
ATOM 743 C CA . LYS A 1 95 ? 13.960 7.562 -31.830 1.00 92.56 95 LYS A CA 1
ATOM 744 C C . LYS A 1 95 ? 15.338 7.360 -31.217 1.00 92.56 95 LYS A C 1
ATOM 746 O O 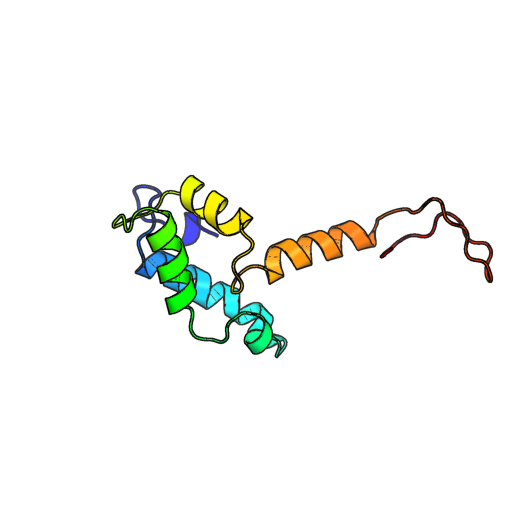. LYS A 1 95 ? 16.002 8.342 -30.885 1.00 92.56 95 LYS A O 1
ATOM 751 N N . CYS A 1 96 ? 15.791 6.114 -31.098 1.00 90.12 96 CYS A N 1
ATOM 752 C CA . CYS A 1 96 ? 17.128 5.835 -30.577 1.00 90.12 96 CYS A CA 1
ATOM 753 C C . CYS A 1 96 ? 18.198 6.446 -31.495 1.00 90.12 96 CYS A C 1
ATOM 755 O O . CYS A 1 96 ? 18.176 6.242 -32.711 1.00 90.12 96 CYS A O 1
ATOM 757 N N . ASN A 1 97 ? 19.165 7.185 -30.939 1.00 93.00 97 ASN A N 1
ATOM 758 C CA . ASN A 1 97 ? 20.182 7.836 -31.768 1.00 93.00 97 ASN A CA 1
ATOM 759 C C . ASN A 1 97 ? 21.166 6.835 -32.404 1.00 93.00 97 ASN A C 1
ATOM 761 O O . ASN A 1 97 ? 21.714 7.122 -33.466 1.00 93.00 97 ASN A O 1
ATOM 765 N N . ILE A 1 98 ? 21.352 5.660 -31.797 1.00 94.50 98 ILE A N 1
ATOM 766 C CA . ILE A 1 98 ? 22.294 4.635 -32.264 1.00 94.50 98 ILE A CA 1
ATOM 767 C C . ILE A 1 98 ? 21.601 3.681 -33.248 1.00 94.50 98 ILE A C 1
ATOM 769 O O . ILE A 1 98 ? 21.917 3.702 -34.433 1.00 94.50 98 ILE A O 1
ATOM 773 N N . CYS A 1 99 ? 20.616 2.895 -32.793 1.00 94.25 99 CYS A N 1
ATOM 774 C CA . CYS A 1 99 ? 19.959 1.875 -33.626 1.00 94.25 99 CYS A CA 1
ATOM 775 C C . CYS A 1 99 ? 18.818 2.409 -34.510 1.00 94.25 99 CYS A C 1
ATOM 777 O O . CYS A 1 99 ? 18.307 1.677 -35.350 1.00 94.25 99 CYS A O 1
ATOM 779 N N . LYS A 1 100 ? 18.414 3.679 -34.348 1.00 94.06 100 LYS A N 1
ATOM 780 C CA . LYS A 1 100 ? 17.328 4.339 -35.104 1.00 94.06 100 LYS A CA 1
ATOM 781 C C . LYS A 1 100 ? 15.928 3.730 -34.925 1.00 94.06 100 LYS A C 1
ATOM 783 O O . LYS A 1 100 ? 15.008 4.173 -35.613 1.00 94.06 100 LYS A O 1
ATOM 788 N N . GLU A 1 101 ? 15.749 2.806 -33.986 1.00 91.69 101 GLU A N 1
ATOM 789 C CA . GLU A 1 101 ? 14.456 2.211 -33.634 1.00 91.69 101 GLU A CA 1
ATOM 790 C C . GLU A 1 101 ? 13.472 3.258 -33.084 1.00 91.69 101 GLU A C 1
ATOM 792 O O . GLU A 1 101 ? 13.869 4.194 -32.379 1.00 91.69 101 GLU A O 1
ATOM 797 N N . CYS A 1 102 ? 12.200 3.127 -33.471 1.00 89.19 102 CYS A N 1
ATOM 798 C CA . CYS A 1 102 ? 11.096 4.001 -33.082 1.00 89.19 102 CYS A CA 1
ATOM 799 C C . CYS A 1 102 ? 9.762 3.235 -33.222 1.00 89.19 102 CYS A C 1
ATOM 801 O O . CYS A 1 102 ? 9.555 2.607 -34.265 1.00 89.19 102 CYS A O 1
ATOM 803 N N . PRO A 1 10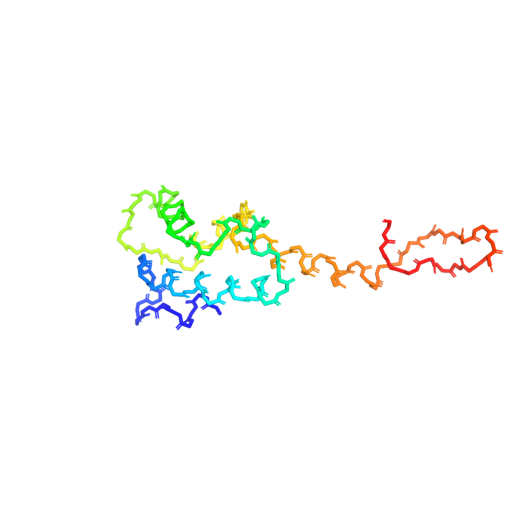3 ? 8.839 3.313 -32.245 1.00 91.38 103 PRO A N 1
ATOM 804 C CA . PRO A 1 103 ? 8.944 4.054 -30.984 1.00 91.38 103 PRO A CA 1
ATOM 805 C C . PRO A 1 103 ? 9.843 3.350 -29.961 1.00 91.38 103 PRO A C 1
ATOM 807 O O . PRO A 1 103 ? 9.991 2.131 -29.996 1.00 91.38 103 PRO A O 1
ATOM 810 N N . ILE A 1 104 ? 10.407 4.111 -29.022 1.00 91.44 104 ILE A N 1
ATOM 811 C CA . ILE A 1 104 ? 11.065 3.530 -27.844 1.00 91.44 104 ILE A CA 1
ATOM 812 C C . ILE A 1 104 ? 9.978 2.992 -26.908 1.00 91.44 104 ILE A C 1
ATOM 814 O O . ILE A 1 104 ? 9.025 3.708 -26.595 1.00 91.44 104 ILE A O 1
ATOM 818 N N . VAL A 1 105 ? 10.118 1.741 -26.469 1.00 90.31 105 VAL A N 1
ATOM 819 C CA . VAL A 1 105 ? 9.209 1.092 -25.514 1.00 90.31 105 VAL A CA 1
ATOM 820 C C . VAL A 1 105 ? 9.927 0.889 -24.186 1.00 90.31 105 VAL A C 1
ATOM 822 O O . VAL A 1 105 ? 11.073 0.445 -24.178 1.00 90.31 105 VAL A O 1
ATOM 825 N N . GLY A 1 106 ? 9.257 1.206 -23.081 1.00 85.81 106 GLY A N 1
ATOM 826 C CA . GLY A 1 106 ? 9.759 0.972 -21.729 1.00 85.81 106 GLY A CA 1
ATOM 827 C C . GLY A 1 106 ? 9.766 2.228 -20.866 1.00 85.81 106 GLY A C 1
ATOM 828 O O . GLY A 1 106 ? 9.014 3.179 -21.096 1.00 85.81 106 GLY A O 1
ATOM 829 N N . PHE A 1 107 ? 10.626 2.233 -19.850 1.00 81.94 107 PHE A N 1
ATOM 830 C CA . PHE A 1 107 ? 10.783 3.372 -18.949 1.00 81.94 107 PHE A CA 1
ATOM 831 C C . PHE A 1 107 ? 11.249 4.619 -19.711 1.00 81.94 107 PHE A C 1
ATOM 833 O O . PHE A 1 107 ? 12.063 4.527 -20.631 1.00 81.94 107 PHE A O 1
ATOM 840 N N . ARG A 1 108 ? 10.695 5.775 -19.337 1.00 69.38 108 ARG A N 1
ATOM 841 C CA . ARG A 1 108 ? 11.121 7.073 -19.867 1.00 69.38 108 ARG A CA 1
ATOM 842 C C . ARG A 1 108 ? 12.432 7.518 -19.234 1.00 69.38 108 ARG A C 1
ATOM 844 O O . ARG A 1 108 ? 12.550 7.343 -18.003 1.00 69.38 108 ARG A O 1
#

Sequence (108 aa):
LFKEVAGPTEMCDQRQLGLLLHDAIQIPRQLGEVAAFGGSNIEPSVRSCFQQNNNKPEISVKEFIDWMRLEPQSMVWLPVLHRVAAAETAKHQAKCNICKECPIVGFR

Foldseek 3Di:
DQCVLADPVQKHFLVSVQVVLLVLLVVCVVVVNSVQQVHNDCNVVSVVLCVQVVVDRIDHPVSVVVSVVVCHSSRVVPVVVVVQVVQQADWDQDADPPPRDPGDGGHD

Nearest PDB structures (foldseek):
  9c3c-assembly1_D  TM=8.890E-01  e=6.930E-15  Oryctolagus cuniculus
  8yt8-assembly1_E  TM=8.901E-01  e=4.587E-14  Mus musculus
  1eg4-assembly1_A  TM=9.886E-01  e=4.897E-11  Homo sapiens

pLDDT: mean 94.45, std 4.06, range [69.38, 98.25]

InterPro domains:
  IPR011992 EF-hand domain pair [SSF47473] (1-89)
  IPR015154 EF-hand domain, type 2 [PF09069] (1-85)
  IPR050774 KCMF1 and Dystrophin [PTHR12268] (1-108)

Solvent-accessible surface area (backbone atoms only — not comparable to full-atom values): 6232 Å² total; per-residue (Å²): 111,71,78,77,49,28,48,100,81,60,32,28,38,65,66,36,48,40,52,54,48,52,60,58,40,47,58,45,40,75,72,71,46,25,72,81,27,65,39,91,64,47,62,67,58,43,50,51,53,33,56,76,56,76,61,47,78,54,42,44,66,65,59,52,50,59,48,54,75,68,45,44,56,65,53,34,64,57,64,49,50,51,51,52,60,58,29,54,72,31,74,40,101,44,62,43,89,82,84,61,49,68,64,42,70,24,77,130

Organism: Camelus dromedarius (NCBI:txid9838)